Protein AF-A0A0R1U302-F1 (afdb_monomer)

Mean predicted aligned error: 8.0 Å

InterPro domains:
  IPR001647 DNA-binding HTH domain, TetR-type [PF00440] (2-23)
  IPR001647 DNA-binding HTH domain, TetR-type [PS50977] (1-31)
  IPR009057 Homedomain-like superfamily [SSF46689] (2-38)

Nearest PDB structures (foldseek):
  3mvp-assembly1_B  TM=6.502E-01  e=1.099E-02  Streptococcus mutans UA159
  3mvp-assembly1_A  TM=6.261E-01  e=8.582E-03  Streptococcus mutans UA159
  5d3f-assembly1_A  TM=3.120E-01  e=2.766E+00  Homo sapiens
  6qzr-assembly4_G-5  TM=3.296E-01  e=3.369E+00  Homo sapiens
  5okf-assembly1_A  TM=3.258E-01  e=8.608E+00  Homo sapiens

pLDDT: mean 80.42, std 14.06, range [39.81, 96.19]

Radius of gyration: 18.11 Å; Cα contacts (8 Å, |Δi|>4): 100; chains: 1; bounding box: 50×37×45 Å

Sequence (160 aa):
MAGVSAGVFYNYFSSKEDIFKELIKTFFNYSLKQMEVLRKEVTGKNIRSEIKIKEFLIKGIDNTWENHFLNSDILILSRKDEDFQKLMVNFNQKMVSIVAEILTVINPELEENPPLLEAKMIMNLIQNSYPIFSKFDSEDEKESYMEKIVNIIFNIGFNG

Solvent-accessible surface area (backbone atoms only — not comparable to full-atom values): 9066 Å² total; per-residue (Å²): 130,82,96,65,57,73,73,65,50,53,74,78,33,92,45,76,63,52,51,50,52,52,52,49,52,51,48,51,53,50,52,51,51,54,51,55,48,49,46,71,67,44,84,28,78,45,73,69,27,53,51,53,51,52,53,47,50,52,53,48,52,56,58,49,66,77,46,61,76,55,66,67,54,50,58,59,47,38,75,76,33,69,68,58,30,51,51,52,52,51,52,52,52,52,55,33,49,50,44,13,53,43,38,36,50,42,41,65,84,59,76,80,61,69,50,52,68,56,19,47,51,42,51,49,49,65,69,60,54,51,87,56,58,87,71,54,93,46,69,67,58,47,51,55,49,49,54,51,51,54,50,51,46,47,41,58,61,73,73,101

Organism: NCBI:txid1423724

Foldseek 3Di:
DPPDDPVVVCVVDVDPVRVLLVVVVVVLVVVLVLLVVLLVQQQEQDPRNLVSLLVSLLVLLVVLQVVVVSLPVLVVVLVVDVVSVVVVVVSLVSQLVSLLSSLCSHCVVPVDDRVSVLSNVLSCLSSPLPVCLVVDPDPVVNVVSSVVSSVVNCCSRHVD

Secondary structure (DSSP, 8-state):
-----HHHHTTT-SSHHHHHHHHHHHHHHHHHHHHHHHHHH--SSSHHHHHHHHHHHHHHHHHHHHTHHHHHHHHHHHTT-HHHHHHHHHHHHHHHHHHHHHHHHH-TT--SS--HHHHHHHHHHHHHHHHHHTT-SSHHHHHHHHHHHHHHHHHHHH--

Structure (mmCIF, N/CA/C/O backbone):
data_AF-A0A0R1U302-F1
#
_entry.id   AF-A0A0R1U302-F1
#
loop_
_atom_site.group_PDB
_atom_site.id
_atom_site.type_symbol
_atom_site.label_atom_id
_atom_site.label_alt_id
_atom_site.label_comp_id
_atom_site.label_asym_id
_atom_site.label_entity_id
_atom_site.label_seq_id
_atom_site.pdbx_PDB_ins_code
_atom_site.Cartn_x
_atom_site.Cartn_y
_atom_site.Cartn_z
_atom_site.occupancy
_atom_site.B_iso_or_equiv
_atom_site.auth_seq_id
_atom_site.auth_comp_id
_atom_site.auth_asym_id
_atom_site.auth_atom_id
_atom_site.pdbx_PDB_model_num
ATOM 1 N N . MET A 1 1 ? 27.813 -9.279 -11.599 1.00 39.81 1 MET A N 1
ATOM 2 C CA . MET A 1 1 ? 27.437 -9.861 -12.906 1.00 39.81 1 MET A CA 1
ATOM 3 C C . MET A 1 1 ? 26.996 -11.293 -12.655 1.00 39.81 1 MET A C 1
ATOM 5 O O . MET A 1 1 ? 27.796 -12.059 -12.135 1.00 39.81 1 MET A O 1
ATOM 9 N N . ALA A 1 2 ? 25.730 -11.633 -12.911 1.00 51.09 2 ALA A N 1
ATOM 10 C CA . ALA A 1 2 ? 25.260 -13.013 -12.792 1.00 51.09 2 ALA A CA 1
ATOM 11 C C . ALA A 1 2 ? 25.967 -13.855 -13.869 1.00 51.09 2 ALA A C 1
ATOM 13 O O . ALA A 1 2 ? 25.833 -13.559 -15.053 1.00 51.09 2 ALA A O 1
ATOM 14 N N . GLY A 1 3 ? 26.790 -14.822 -13.457 1.00 44.69 3 GLY A N 1
ATOM 15 C CA . GLY A 1 3 ? 27.696 -15.602 -14.312 1.00 44.69 3 GLY A CA 1
ATOM 16 C C . GLY A 1 3 ? 26.997 -16.618 -15.220 1.00 44.69 3 GLY A C 1
ATOM 17 O O . GLY A 1 3 ? 27.290 -17.805 -15.147 1.00 44.69 3 GLY A O 1
ATOM 18 N N . VAL A 1 4 ? 26.074 -16.163 -16.066 1.00 49.25 4 VAL A N 1
ATOM 19 C CA . VAL A 1 4 ? 25.349 -16.984 -17.047 1.00 49.25 4 VAL A CA 1
ATOM 20 C C . VAL A 1 4 ? 25.715 -16.520 -18.456 1.00 49.25 4 VAL A C 1
ATOM 22 O O . VAL A 1 4 ? 25.821 -15.319 -18.708 1.00 49.25 4 VAL A O 1
ATOM 25 N N . SER A 1 5 ? 25.943 -17.457 -19.381 1.00 50.09 5 SER A N 1
ATOM 26 C CA . SER A 1 5 ? 26.298 -17.112 -20.762 1.00 50.09 5 SER A CA 1
ATOM 27 C C . SER A 1 5 ? 25.146 -16.372 -21.451 1.00 50.09 5 SER A C 1
ATOM 29 O O . SER A 1 5 ? 23.972 -16.672 -21.225 1.00 50.09 5 SER A O 1
ATOM 31 N N . ALA A 1 6 ? 25.478 -15.426 -22.336 1.00 52.59 6 ALA A N 1
ATOM 32 C CA . ALA A 1 6 ? 24.485 -14.653 -23.085 1.00 52.59 6 ALA A CA 1
ATOM 33 C C . ALA A 1 6 ? 23.487 -15.550 -23.851 1.00 52.59 6 ALA A C 1
ATOM 35 O O . ALA A 1 6 ? 22.317 -15.204 -23.960 1.00 52.59 6 ALA A O 1
ATOM 36 N N . GLY A 1 7 ? 23.917 -16.731 -24.315 1.00 51.94 7 GLY A N 1
ATOM 37 C CA . GLY A 1 7 ? 23.055 -17.698 -25.007 1.00 51.94 7 GLY A CA 1
ATOM 38 C C . GLY A 1 7 ? 22.005 -18.367 -24.112 1.00 51.94 7 GLY A C 1
ATOM 39 O O . GLY A 1 7 ? 20.894 -18.606 -24.563 1.00 51.94 7 GLY A O 1
ATOM 40 N N . VAL A 1 8 ? 22.308 -18.619 -22.833 1.00 55.53 8 VAL A N 1
ATOM 41 C CA . VAL A 1 8 ? 21.317 -19.143 -21.872 1.00 55.53 8 VAL A CA 1
ATOM 42 C C . VAL A 1 8 ? 20.335 -18.046 -21.459 1.00 55.53 8 VAL A C 1
ATOM 44 O O . VAL A 1 8 ? 19.165 -18.323 -21.236 1.00 55.53 8 VAL A O 1
ATOM 47 N N . PHE A 1 9 ? 20.784 -16.793 -21.412 1.00 51.31 9 PHE A N 1
ATOM 48 C CA . PHE A 1 9 ? 19.961 -15.636 -21.059 1.00 51.31 9 PHE A CA 1
ATOM 49 C C . PHE A 1 9 ? 18.836 -15.364 -22.077 1.00 51.31 9 PHE A C 1
ATOM 51 O O . PHE A 1 9 ? 17.687 -15.169 -21.681 1.00 51.31 9 PHE A O 1
ATOM 58 N N . TYR A 1 10 ? 19.133 -15.449 -23.380 1.00 52.28 10 TYR A N 1
ATOM 59 C CA . TYR A 1 10 ? 18.132 -15.294 -24.448 1.00 52.28 10 TYR A CA 1
ATOM 60 C C . TYR A 1 10 ? 17.174 -16.487 -24.598 1.00 52.28 10 TYR A C 1
ATOM 62 O O . TYR A 1 10 ? 16.145 -16.356 -25.256 1.00 52.28 10 TYR A O 1
ATOM 70 N N . ASN A 1 11 ? 17.459 -17.629 -23.960 1.00 58.12 11 ASN A N 1
ATOM 71 C CA . ASN A 1 11 ? 16.509 -18.747 -23.911 1.00 58.12 11 ASN A CA 1
ATOM 72 C C . ASN A 1 11 ? 15.314 -18.464 -22.985 1.00 58.12 11 ASN A C 1
ATOM 74 O O . ASN A 1 11 ? 14.272 -19.092 -23.147 1.00 58.12 11 ASN A O 1
ATOM 78 N N . TYR A 1 12 ? 15.461 -17.547 -22.020 1.00 55.19 12 TYR A N 1
ATOM 79 C CA . TYR A 1 12 ? 14.411 -17.200 -21.052 1.00 55.19 12 TYR A CA 1
ATOM 80 C C . TYR A 1 12 ? 13.774 -15.833 -21.311 1.00 55.19 12 TYR A C 1
ATOM 82 O O . TYR A 1 12 ? 12.625 -15.625 -20.934 1.00 55.19 12 TYR A O 1
ATOM 90 N N . PHE A 1 13 ? 14.492 -14.911 -21.959 1.00 60.25 13 PHE A N 1
ATOM 91 C CA . PHE A 1 13 ? 14.010 -13.557 -22.217 1.00 60.25 13 PHE A CA 1
ATOM 92 C C . PHE A 1 13 ? 14.349 -13.107 -23.633 1.00 60.25 13 PHE A C 1
ATOM 94 O O . PHE A 1 13 ? 15.517 -13.070 -24.020 1.00 60.25 13 PHE A O 1
ATOM 101 N N . SER A 1 14 ? 13.328 -12.722 -24.398 1.00 64.62 14 SER A N 1
ATOM 102 C CA . SER A 1 14 ? 13.489 -12.281 -25.785 1.00 64.62 14 SER A CA 1
ATOM 103 C C . SER A 1 14 ? 14.072 -10.864 -25.888 1.00 64.62 14 SER A C 1
ATOM 105 O O . SER A 1 14 ? 14.687 -10.525 -26.899 1.00 64.62 14 SER A O 1
ATOM 107 N N . SER A 1 15 ? 13.939 -10.044 -24.839 1.00 74.50 15 SER A N 1
ATOM 108 C CA . SER A 1 15 ? 14.455 -8.675 -24.783 1.00 74.50 15 SER A CA 1
ATOM 109 C C . SER A 1 15 ? 14.775 -8.198 -23.353 1.00 74.50 15 SER A C 1
ATOM 111 O O . SER A 1 15 ? 14.329 -8.770 -22.358 1.00 74.50 15 SER A O 1
ATOM 113 N N . LYS A 1 16 ? 15.523 -7.085 -23.239 1.00 73.56 16 LYS A N 1
ATOM 114 C CA . LYS A 1 16 ? 15.735 -6.370 -21.959 1.00 73.56 16 LYS A CA 1
ATOM 115 C C . LYS A 1 16 ? 14.425 -5.870 -21.341 1.00 73.56 16 LYS A C 1
ATOM 117 O O . LYS A 1 16 ? 14.336 -5.748 -20.124 1.00 73.56 16 LYS A O 1
ATOM 122 N N . GLU A 1 17 ? 13.429 -5.594 -22.177 1.00 78.88 17 GLU A N 1
ATOM 123 C CA . GLU A 1 17 ? 12.103 -5.168 -21.743 1.00 78.88 17 GLU A CA 1
ATOM 124 C C . GLU A 1 17 ? 11.351 -6.309 -21.046 1.00 78.88 17 GLU A C 1
ATOM 126 O O . GLU A 1 17 ? 10.723 -6.080 -20.016 1.00 78.88 17 GLU A O 1
ATOM 131 N N . ASP A 1 18 ? 11.489 -7.549 -21.525 1.00 81.00 18 ASP A N 1
ATOM 132 C CA . ASP A 1 18 ? 10.857 -8.720 -20.898 1.00 81.00 18 ASP A CA 1
ATOM 133 C C . ASP A 1 18 ? 11.418 -8.987 -19.499 1.00 81.00 18 ASP A C 1
ATOM 135 O O . ASP A 1 18 ? 10.674 -9.277 -18.564 1.00 81.00 18 ASP A O 1
ATOM 139 N N . ILE A 1 19 ? 12.729 -8.806 -19.325 1.00 81.56 19 ILE A N 1
ATOM 140 C CA . ILE A 1 19 ? 13.382 -8.905 -18.010 1.00 81.56 19 ILE A CA 1
ATOM 141 C C . ILE A 1 19 ? 12.842 -7.830 -17.076 1.00 81.56 19 ILE A C 1
ATOM 143 O O . ILE A 1 19 ? 12.518 -8.108 -15.924 1.00 81.56 19 ILE A O 1
ATOM 147 N N . PHE A 1 20 ? 12.723 -6.601 -17.575 1.00 81.50 20 PHE A N 1
ATOM 148 C CA . PHE A 1 20 ? 12.191 -5.495 -16.795 1.00 81.50 20 PHE A CA 1
ATOM 149 C C . PHE A 1 20 ? 10.731 -5.745 -16.382 1.00 81.50 20 PHE A C 1
ATOM 151 O O . PHE A 1 20 ? 10.392 -5.576 -15.211 1.00 81.50 20 PHE A O 1
ATOM 158 N N . LYS A 1 21 ? 9.890 -6.257 -17.292 1.00 85.00 21 LYS A N 1
ATOM 159 C CA . LYS A 1 21 ? 8.509 -6.673 -16.994 1.00 85.00 21 LYS A CA 1
ATOM 160 C C . LYS A 1 21 ? 8.455 -7.734 -15.896 1.00 85.00 21 LYS A C 1
ATOM 162 O O . LYS A 1 21 ? 7.658 -7.590 -14.972 1.00 85.00 21 LYS A O 1
ATOM 167 N N . GLU A 1 22 ? 9.292 -8.770 -15.952 1.00 86.50 22 GLU A N 1
ATOM 168 C CA . GLU A 1 22 ? 9.316 -9.811 -14.912 1.00 86.50 22 GLU A CA 1
ATOM 169 C C . GLU A 1 22 ? 9.819 -9.300 -13.555 1.00 86.50 22 GLU A C 1
ATOM 171 O O . GLU A 1 22 ? 9.280 -9.680 -12.510 1.00 86.50 22 GLU A O 1
ATOM 176 N N . LEU A 1 23 ? 10.790 -8.383 -13.541 1.00 84.12 23 LEU A N 1
ATOM 177 C CA . LEU A 1 23 ? 11.215 -7.714 -12.308 1.00 84.12 23 LEU A CA 1
ATOM 178 C C . LEU A 1 23 ? 10.062 -6.921 -11.682 1.00 84.12 23 LEU A C 1
ATOM 180 O O . LEU A 1 23 ? 9.814 -7.039 -10.482 1.00 84.12 23 LEU A O 1
ATOM 184 N N . ILE A 1 24 ? 9.301 -6.181 -12.491 1.00 84.44 24 ILE A N 1
ATOM 185 C CA . ILE A 1 24 ? 8.151 -5.411 -12.003 1.00 84.44 24 ILE A CA 1
ATOM 186 C C . ILE A 1 24 ? 7.032 -6.329 -11.508 1.00 84.44 24 ILE A C 1
ATOM 188 O O . ILE A 1 24 ? 6.457 -6.078 -10.453 1.00 84.44 24 ILE A O 1
ATOM 192 N N . LYS A 1 25 ? 6.743 -7.429 -12.211 1.00 88.31 25 LYS A N 1
ATOM 193 C CA . LYS A 1 25 ? 5.783 -8.439 -11.736 1.00 88.31 25 LYS A CA 1
ATOM 194 C C . LYS A 1 25 ? 6.199 -9.015 -10.387 1.00 88.31 25 LYS A C 1
ATOM 196 O O . LYS A 1 25 ? 5.365 -9.166 -9.496 1.00 88.31 25 LYS A O 1
ATOM 201 N N . THR A 1 26 ? 7.487 -9.305 -10.221 1.00 86.44 26 THR A N 1
ATOM 202 C CA . THR A 1 26 ? 8.046 -9.790 -8.954 1.00 86.44 26 THR A CA 1
ATOM 203 C C . THR A 1 26 ? 7.859 -8.756 -7.846 1.00 86.44 26 THR A C 1
ATOM 205 O O . THR A 1 26 ? 7.392 -9.105 -6.762 1.00 86.44 26 THR A O 1
ATOM 208 N N . PHE A 1 27 ? 8.133 -7.482 -8.137 1.00 83.94 27 PHE A N 1
ATOM 209 C CA . PHE A 1 27 ? 7.896 -6.374 -7.216 1.00 83.94 27 PHE A CA 1
ATOM 210 C C . PHE A 1 27 ? 6.412 -6.250 -6.834 1.00 83.94 27 PHE A C 1
ATOM 212 O O . PHE A 1 27 ? 6.090 -6.258 -5.651 1.00 83.94 27 PHE A O 1
ATOM 219 N N . PHE A 1 28 ? 5.490 -6.244 -7.801 1.00 87.38 28 PHE A N 1
ATOM 220 C CA . PHE A 1 28 ? 4.048 -6.176 -7.533 1.00 87.38 28 PHE A CA 1
ATOM 221 C C . PHE A 1 28 ? 3.549 -7.347 -6.685 1.00 87.38 28 PHE A C 1
ATOM 223 O O . PHE A 1 28 ? 2.783 -7.147 -5.742 1.00 87.38 28 PHE A O 1
ATOM 230 N N . ASN A 1 29 ? 4.009 -8.566 -6.971 1.00 89.81 29 ASN A N 1
ATOM 231 C CA . ASN A 1 29 ? 3.663 -9.740 -6.173 1.00 89.81 29 ASN A CA 1
ATOM 232 C C . ASN A 1 29 ? 4.200 -9.631 -4.741 1.00 89.81 29 ASN A C 1
ATOM 234 O O . ASN A 1 29 ? 3.501 -9.990 -3.792 1.00 89.81 29 ASN A O 1
ATOM 238 N N . TYR A 1 30 ? 5.420 -9.117 -4.574 1.00 88.00 30 TYR A N 1
ATOM 239 C CA . TYR A 1 30 ? 5.984 -8.848 -3.258 1.00 88.00 30 TYR A CA 1
ATOM 240 C C . TYR A 1 30 ? 5.155 -7.805 -2.499 1.00 88.00 30 TYR A C 1
ATOM 242 O O . TYR A 1 30 ? 4.741 -8.074 -1.372 1.00 88.00 30 TYR A O 1
ATOM 250 N N . SER A 1 31 ? 4.835 -6.666 -3.118 1.00 86.75 31 SER A N 1
ATOM 251 C CA . SER A 1 31 ? 4.020 -5.610 -2.505 1.00 86.75 31 SER A CA 1
ATOM 252 C C . SER A 1 31 ? 2.634 -6.112 -2.094 1.00 86.75 31 SER A C 1
ATOM 254 O O . SER A 1 31 ? 2.215 -5.875 -0.962 1.00 86.75 31 SER A O 1
ATOM 256 N N . LEU A 1 32 ? 1.950 -6.875 -2.958 1.00 90.69 32 LEU A N 1
ATOM 257 C CA . LEU A 1 32 ? 0.662 -7.494 -2.621 1.00 90.69 32 LEU A CA 1
ATOM 258 C C . LEU A 1 32 ? 0.785 -8.448 -1.432 1.00 90.69 32 LEU A C 1
ATOM 260 O O . LEU A 1 32 ? -0.055 -8.431 -0.538 1.00 90.69 32 LEU A O 1
ATOM 264 N N . LYS A 1 33 ? 1.849 -9.256 -1.384 1.00 93.06 33 LYS A N 1
ATOM 265 C CA . LYS A 1 33 ? 2.088 -10.166 -0.261 1.00 93.06 33 LYS A CA 1
ATOM 266 C C . LYS A 1 33 ? 2.269 -9.407 1.054 1.00 93.06 33 LYS A C 1
ATOM 268 O O . LYS A 1 33 ? 1.724 -9.841 2.063 1.00 93.06 33 LYS A O 1
ATOM 273 N N . GLN A 1 34 ? 3.006 -8.296 1.052 1.00 90.94 34 GLN A N 1
ATOM 274 C CA . GLN A 1 34 ? 3.192 -7.472 2.252 1.00 90.94 34 GLN A CA 1
ATOM 275 C C . GLN A 1 34 ? 1.874 -6.829 2.709 1.00 90.94 34 GLN A C 1
ATOM 277 O O . GLN A 1 34 ? 1.568 -6.843 3.899 1.00 90.94 34 GLN A O 1
ATOM 282 N N . MET A 1 35 ? 1.055 -6.348 1.770 1.00 91.81 35 MET A N 1
ATOM 283 C CA . MET A 1 35 ? -0.284 -5.829 2.075 1.00 91.81 35 MET A CA 1
ATOM 284 C C . MET A 1 35 ? -1.204 -6.897 2.672 1.00 91.81 35 MET A C 1
ATOM 286 O O . MET A 1 35 ? -1.893 -6.635 3.651 1.00 91.81 35 MET A O 1
ATOM 290 N N . GLU A 1 36 ? -1.197 -8.118 2.132 1.00 95.62 36 GLU A N 1
ATOM 291 C CA . GLU A 1 36 ? -1.979 -9.235 2.680 1.00 95.62 36 GLU A CA 1
ATOM 292 C C . GLU A 1 36 ? -1.505 -9.668 4.072 1.00 95.62 36 GLU A C 1
ATOM 294 O O . GLU A 1 36 ? -2.308 -10.114 4.892 1.00 95.62 36 GLU A O 1
ATOM 299 N N . VAL A 1 37 ? -0.205 -9.552 4.364 1.00 95.44 37 VAL A N 1
ATOM 300 C CA . VAL A 1 37 ? 0.310 -9.763 5.724 1.00 95.44 37 VAL A CA 1
ATOM 301 C C . VAL A 1 37 ? -0.265 -8.704 6.659 1.00 95.44 37 VAL A C 1
ATOM 303 O O . VAL A 1 37 ? -0.875 -9.071 7.661 1.00 95.44 37 VAL A O 1
ATOM 306 N N . LEU A 1 38 ? -0.163 -7.419 6.300 1.00 94.81 38 LEU A N 1
ATOM 307 C CA . LEU A 1 38 ? -0.739 -6.331 7.093 1.00 94.81 38 LEU A CA 1
ATOM 308 C C . LEU A 1 38 ? -2.237 -6.546 7.339 1.00 94.81 38 LEU A C 1
ATOM 310 O O . LEU A 1 38 ? -2.695 -6.451 8.474 1.00 94.81 38 LEU A O 1
ATOM 314 N N . ARG A 1 39 ? -2.989 -6.900 6.293 1.00 95.44 39 ARG A N 1
ATOM 315 C CA . ARG A 1 39 ? -4.429 -7.170 6.368 1.00 95.44 39 ARG A CA 1
ATOM 316 C C . ARG A 1 39 ? -4.789 -8.212 7.425 1.00 95.44 39 ARG A C 1
ATOM 318 O O . ARG A 1 39 ? -5.811 -8.082 8.085 1.00 95.44 39 ARG A O 1
ATOM 325 N N . LYS A 1 40 ? -3.966 -9.251 7.581 1.00 96.19 40 LYS A N 1
ATOM 326 C CA . LYS A 1 40 ? -4.172 -10.312 8.579 1.00 96.19 40 LYS A CA 1
ATOM 327 C C . LYS A 1 40 ? -3.753 -9.894 9.986 1.00 96.19 40 LYS 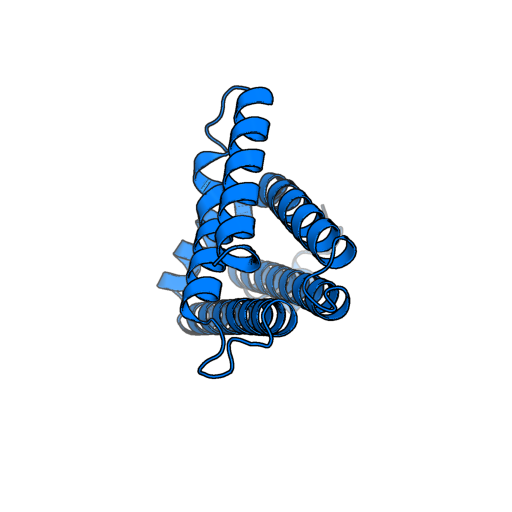A C 1
ATOM 329 O O . LYS A 1 40 ? -4.269 -10.444 10.953 1.00 96.19 40 LYS A O 1
ATOM 334 N N . GLU A 1 41 ? -2.800 -8.972 10.102 1.00 95.75 41 GLU A N 1
ATOM 335 C CA . GLU A 1 41 ? -2.320 -8.455 11.388 1.00 95.75 41 GLU A CA 1
ATOM 336 C C . GLU A 1 41 ? -3.228 -7.364 11.972 1.00 95.75 41 GLU A C 1
ATOM 338 O O . GLU A 1 41 ? -3.230 -7.159 13.187 1.00 95.75 41 GLU A O 1
ATOM 343 N N . VAL A 1 42 ? -4.011 -6.681 11.134 1.00 95.06 42 VAL A N 1
ATOM 344 C CA . VAL A 1 42 ? -5.013 -5.700 11.561 1.00 95.06 42 VAL A CA 1
ATOM 345 C C . VAL A 1 42 ? -6.289 -6.420 11.987 1.00 95.06 42 VAL A C 1
ATOM 347 O O . VAL A 1 42 ? -6.915 -7.121 11.199 1.00 95.06 42 VAL A O 1
ATOM 350 N N . THR A 1 43 ? -6.693 -6.232 13.244 1.00 94.38 43 THR A N 1
ATOM 351 C CA . THR A 1 43 ? -7.826 -6.966 13.843 1.00 94.38 43 THR A CA 1
ATOM 352 C C . THR A 1 43 ? -8.906 -6.055 14.425 1.00 94.38 43 THR A C 1
ATOM 354 O O . THR A 1 43 ? -9.717 -6.504 15.233 1.00 94.38 43 THR A O 1
ATOM 357 N N . GLY A 1 44 ? -8.877 -4.764 14.097 1.00 92.06 44 GLY A N 1
ATOM 358 C CA . GLY A 1 44 ? -9.867 -3.775 14.522 1.00 92.06 44 GLY A CA 1
ATOM 359 C C . GLY A 1 44 ? -9.244 -2.446 14.936 1.00 92.06 44 GLY A C 1
ATOM 360 O O . GLY A 1 44 ? -8.027 -2.269 14.880 1.00 92.06 44 GLY A O 1
ATOM 361 N N . LYS A 1 45 ? -10.074 -1.513 15.407 1.00 91.25 45 LYS A N 1
ATOM 362 C CA . LYS A 1 45 ? -9.624 -0.223 15.953 1.00 91.25 45 LYS A CA 1
ATOM 363 C C . LYS A 1 45 ? -9.018 -0.394 17.340 1.00 91.25 45 LYS A C 1
ATOM 365 O O . LYS A 1 45 ? -9.692 -0.301 18.362 1.00 91.25 45 LYS A O 1
ATOM 370 N N . ASN A 1 46 ? -7.734 -0.727 17.372 1.00 91.25 46 ASN A N 1
ATOM 371 C CA . ASN A 1 46 ? -6.977 -0.915 18.601 1.00 91.25 46 ASN A CA 1
ATOM 372 C C . ASN A 1 46 ? -5.507 -0.533 18.409 1.00 91.25 46 ASN A C 1
ATOM 374 O O . ASN A 1 46 ? -4.970 -0.621 17.306 1.00 91.25 46 ASN A O 1
ATOM 378 N N . ILE A 1 47 ? -4.838 -0.218 19.521 1.00 92.62 47 ILE A N 1
ATOM 379 C CA . ILE A 1 47 ? -3.439 0.238 19.558 1.00 92.62 47 ILE A CA 1
ATOM 380 C C . ILE A 1 47 ? -2.493 -0.705 18.794 1.00 92.62 47 ILE A C 1
ATOM 382 O O . ILE A 1 47 ? -1.560 -0.247 18.142 1.00 92.62 47 ILE A O 1
ATOM 386 N N . ARG A 1 48 ? -2.723 -2.028 18.832 1.00 94.38 48 ARG A N 1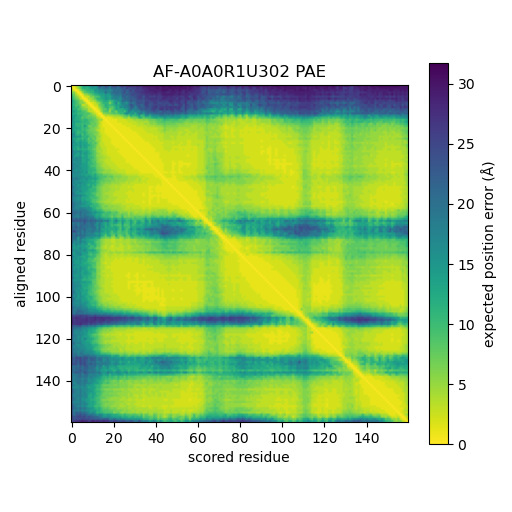
ATOM 387 C CA . ARG A 1 48 ? -1.867 -2.985 18.108 1.00 94.38 48 ARG A CA 1
ATOM 388 C C . ARG A 1 48 ? -1.977 -2.794 16.598 1.00 94.38 48 ARG A C 1
ATOM 390 O O . ARG A 1 48 ? -0.953 -2.717 15.931 1.00 94.38 48 ARG A O 1
ATOM 397 N N . SER A 1 49 ? -3.195 -2.682 16.078 1.00 94.12 49 SER A N 1
ATOM 398 C CA . SER A 1 49 ? -3.434 -2.460 14.648 1.00 94.12 49 SER A CA 1
ATOM 399 C C . SER A 1 49 ? -2.893 -1.104 14.191 1.00 94.12 49 SER A C 1
ATOM 401 O O . SER A 1 49 ? -2.316 -1.007 13.111 1.00 94.12 49 SER A O 1
ATOM 403 N N . GLU A 1 50 ? -3.001 -0.076 15.038 1.00 92.25 50 GLU A N 1
ATOM 404 C CA . GLU A 1 50 ? -2.424 1.242 14.759 1.00 92.25 50 GLU A CA 1
ATOM 405 C C . GLU A 1 50 ? -0.903 1.188 14.595 1.00 92.25 50 GLU A C 1
ATOM 407 O O . GLU A 1 50 ? -0.367 1.704 13.613 1.00 92.25 50 GLU A O 1
ATOM 412 N N . ILE A 1 51 ? -0.207 0.531 15.531 1.00 93.62 51 ILE A N 1
ATOM 413 C CA . ILE A 1 51 ? 1.250 0.353 15.476 1.00 93.62 51 ILE A CA 1
ATOM 414 C C . ILE A 1 51 ? 1.640 -0.386 14.195 1.00 93.62 51 ILE A C 1
ATOM 416 O O . ILE A 1 51 ? 2.523 0.070 13.475 1.00 93.62 51 ILE A O 1
ATOM 420 N N . LYS A 1 52 ? 0.944 -1.481 13.867 1.00 94.56 52 LYS A N 1
ATOM 421 C CA . LYS A 1 52 ? 1.226 -2.282 12.668 1.00 94.56 52 LYS A CA 1
ATOM 422 C C . LYS A 1 52 ? 1.098 -1.490 11.374 1.00 94.56 52 LYS A C 1
ATOM 424 O O . LYS A 1 52 ? 1.951 -1.613 10.498 1.00 94.56 52 LYS A O 1
ATOM 429 N N . ILE A 1 53 ? 0.071 -0.653 11.262 1.00 92.12 53 ILE A N 1
ATOM 430 C CA . ILE A 1 53 ? -0.123 0.192 10.081 1.00 92.12 53 ILE A CA 1
ATOM 431 C C . ILE A 1 53 ? 0.958 1.266 9.995 1.00 92.12 53 ILE A C 1
ATOM 433 O O . ILE A 1 53 ? 1.527 1.455 8.924 1.00 92.12 53 ILE A O 1
ATOM 437 N N . LYS A 1 54 ? 1.299 1.930 11.105 1.00 92.00 54 LYS A N 1
ATOM 438 C CA . LYS A 1 54 ? 2.375 2.933 11.113 1.00 92.00 54 LYS A CA 1
ATOM 439 C C . LYS A 1 54 ? 3.726 2.317 10.748 1.00 92.00 54 LYS A C 1
ATOM 441 O O . LYS A 1 54 ? 4.408 2.844 9.876 1.00 92.00 54 LYS A O 1
ATOM 446 N N . GLU A 1 55 ? 4.077 1.173 11.338 1.00 92.44 55 GLU A N 1
ATOM 447 C CA . GLU A 1 55 ? 5.296 0.428 10.995 1.00 92.44 55 GLU A CA 1
ATOM 448 C C . GLU A 1 55 ? 5.329 0.033 9.517 1.00 92.44 55 GLU A C 1
ATOM 450 O O . GLU A 1 55 ? 6.372 0.137 8.873 1.00 92.44 55 GLU A O 1
ATOM 455 N N . PHE A 1 56 ? 4.198 -0.423 8.973 1.00 90.81 56 PHE A N 1
ATOM 456 C CA . PHE A 1 56 ? 4.091 -0.771 7.562 1.00 90.81 56 PHE A CA 1
ATOM 457 C C . PHE A 1 56 ? 4.310 0.442 6.654 1.00 90.81 56 PHE A C 1
ATOM 459 O O . PHE A 1 56 ? 5.049 0.336 5.678 1.00 90.81 56 PHE A O 1
ATOM 466 N N . LEU A 1 57 ? 3.694 1.586 6.966 1.00 88.69 57 LEU A N 1
ATOM 467 C CA . LEU A 1 57 ? 3.830 2.807 6.171 1.00 88.69 57 LEU A CA 1
ATOM 468 C C . LEU A 1 57 ? 5.268 3.329 6.184 1.00 88.69 57 LEU A C 1
ATOM 470 O O . LEU A 1 57 ? 5.801 3.605 5.115 1.00 88.69 57 LEU A O 1
ATOM 474 N N . ILE A 1 58 ? 5.902 3.391 7.359 1.00 87.12 58 ILE A N 1
ATOM 475 C CA . ILE A 1 58 ? 7.302 3.817 7.512 1.00 87.12 58 ILE A CA 1
ATOM 476 C C . ILE A 1 58 ? 8.219 2.892 6.706 1.00 87.12 58 ILE A C 1
ATOM 478 O O . ILE A 1 58 ? 8.891 3.342 5.785 1.00 87.12 58 ILE A O 1
ATOM 482 N N . LYS A 1 59 ? 8.139 1.571 6.926 1.00 84.69 59 LYS A N 1
ATOM 483 C CA . LYS A 1 59 ? 8.942 0.600 6.161 1.00 84.69 59 LYS A CA 1
ATOM 484 C C . LYS A 1 59 ? 8.660 0.656 4.663 1.00 84.69 59 LYS A C 1
ATOM 486 O O . LYS A 1 59 ? 9.546 0.394 3.855 1.00 84.69 59 LYS A O 1
ATOM 491 N N . GLY A 1 60 ? 7.414 0.897 4.269 1.00 79.00 60 GLY A N 1
ATOM 492 C CA . GLY A 1 60 ? 7.028 1.033 2.870 1.00 79.00 60 GLY A CA 1
ATOM 493 C C . GLY A 1 60 ? 7.698 2.243 2.228 1.00 79.00 60 GLY A C 1
ATOM 494 O O . GLY A 1 60 ? 8.249 2.122 1.135 1.00 79.00 60 GLY A O 1
ATOM 495 N N . ILE A 1 61 ? 7.696 3.376 2.926 1.00 74.81 61 ILE A N 1
ATOM 496 C CA . ILE A 1 61 ? 8.376 4.603 2.520 1.00 74.81 61 ILE A CA 1
ATOM 497 C C . ILE A 1 61 ? 9.893 4.355 2.423 1.00 74.81 61 ILE A C 1
ATOM 499 O O . ILE A 1 61 ? 10.450 4.579 1.347 1.00 74.81 61 ILE A O 1
ATOM 503 N N . ASP A 1 62 ? 10.509 3.750 3.445 1.00 74.00 62 ASP A N 1
ATOM 504 C CA . ASP A 1 62 ? 11.937 3.390 3.467 1.00 74.00 62 ASP A CA 1
ATOM 505 C C . ASP A 1 62 ? 12.338 2.508 2.275 1.00 74.00 62 ASP A C 1
ATOM 507 O O . ASP A 1 62 ? 13.254 2.814 1.515 1.00 74.00 62 ASP A O 1
ATOM 511 N N . ASN A 1 63 ? 11.605 1.417 2.044 1.00 71.31 63 ASN A N 1
ATOM 512 C CA . ASN A 1 63 ? 11.895 0.501 0.939 1.00 71.31 63 ASN A CA 1
ATOM 513 C C . ASN A 1 63 ? 11.649 1.150 -0.430 1.00 71.31 63 ASN A C 1
ATOM 515 O O . ASN A 1 63 ? 12.281 0.783 -1.422 1.00 71.31 63 ASN A O 1
ATOM 519 N N . THR A 1 64 ? 10.711 2.094 -0.521 1.00 64.75 64 THR A N 1
ATOM 520 C CA . THR A 1 64 ? 10.466 2.823 -1.770 1.00 64.75 64 THR A CA 1
ATOM 521 C C . THR A 1 64 ? 11.595 3.825 -2.036 1.00 64.75 64 THR A C 1
ATOM 523 O O . THR A 1 64 ? 11.963 4.002 -3.199 1.00 64.75 64 THR A O 1
ATOM 526 N N . TRP A 1 65 ? 12.215 4.404 -0.994 1.00 55.12 65 TRP A N 1
ATOM 527 C CA . TRP A 1 65 ? 13.430 5.227 -1.107 1.00 55.12 65 TRP A CA 1
ATOM 528 C C . TRP A 1 65 ? 14.567 4.502 -1.825 1.00 55.12 65 TRP A C 1
ATOM 530 O O . TRP A 1 65 ? 15.196 5.083 -2.710 1.00 55.12 65 TRP A O 1
ATOM 540 N N . GLU A 1 66 ? 14.762 3.219 -1.536 1.00 55.34 66 GLU A N 1
ATOM 541 C CA . GLU A 1 66 ? 15.838 2.417 -2.129 1.00 55.34 66 GLU A CA 1
ATOM 542 C C . GLU A 1 66 ? 15.568 2.001 -3.590 1.00 55.34 66 GLU A C 1
ATOM 544 O O . GLU A 1 66 ? 16.499 1.710 -4.341 1.00 55.34 66 GLU A O 1
ATOM 549 N N . ASN A 1 67 ? 14.307 2.019 -4.038 1.00 60.28 67 ASN A N 1
ATOM 550 C CA . ASN A 1 67 ? 13.879 1.444 -5.322 1.00 60.28 67 ASN A CA 1
ATOM 551 C C . ASN A 1 67 ? 13.561 2.485 -6.421 1.00 60.28 67 ASN A C 1
ATOM 553 O O . ASN A 1 67 ? 12.783 2.211 -7.340 1.00 60.28 67 ASN A O 1
ATOM 557 N N . HIS A 1 68 ? 14.206 3.660 -6.371 1.00 56.25 68 HIS A N 1
ATOM 558 C CA . HIS A 1 68 ? 14.012 4.821 -7.267 1.00 56.25 68 HIS A CA 1
ATOM 559 C C . HIS A 1 68 ? 13.868 4.492 -8.755 1.00 56.25 68 HIS A C 1
ATOM 561 O O . HIS A 1 68 ? 13.050 5.079 -9.464 1.00 56.25 68 HIS A O 1
ATOM 567 N N . PHE A 1 69 ? 14.674 3.551 -9.236 1.00 50.41 69 PHE A N 1
ATOM 568 C CA . PHE A 1 69 ? 14.752 3.190 -10.646 1.00 50.41 69 PHE A CA 1
ATOM 569 C C . PHE A 1 69 ? 13.452 2.580 -11.197 1.00 50.41 69 PHE A C 1
ATOM 571 O O . PHE A 1 69 ? 13.151 2.732 -12.377 1.00 50.41 69 PHE A O 1
ATOM 578 N N . LEU A 1 70 ? 12.650 1.917 -10.360 1.00 57.16 70 LEU A N 1
ATOM 579 C CA . LEU A 1 70 ? 11.466 1.208 -10.842 1.00 57.16 70 LEU A CA 1
ATOM 580 C C . LEU A 1 70 ? 10.338 2.176 -11.244 1.00 57.16 70 LEU A C 1
ATOM 582 O O . LEU A 1 70 ? 9.661 1.942 -12.240 1.00 57.16 70 LEU A O 1
ATOM 586 N N . ASN A 1 71 ? 10.150 3.297 -10.544 1.00 61.88 71 ASN A N 1
ATOM 587 C CA . ASN A 1 71 ? 8.936 4.111 -10.698 1.00 61.88 71 ASN A CA 1
ATOM 588 C C . ASN A 1 71 ? 8.877 4.966 -11.983 1.00 61.88 71 ASN A C 1
ATOM 590 O O . ASN A 1 71 ? 7.787 5.155 -12.528 1.00 61.88 71 ASN A O 1
ATOM 594 N N . SER A 1 72 ? 10.004 5.474 -12.499 1.00 61.81 72 SER A N 1
ATOM 595 C CA . SER A 1 72 ? 10.008 6.309 -13.719 1.00 61.81 72 SER A CA 1
ATOM 596 C C . SER A 1 72 ? 9.735 5.498 -14.986 1.00 61.81 72 SER A C 1
ATOM 598 O O . SER A 1 72 ? 8.966 5.919 -15.856 1.00 61.81 72 SER A O 1
ATOM 600 N N . ASP A 1 73 ? 10.331 4.313 -15.071 1.00 69.00 73 ASP A N 1
ATOM 601 C CA . ASP A 1 73 ? 10.351 3.517 -16.297 1.00 69.00 73 ASP A CA 1
ATOM 602 C C . ASP A 1 73 ? 9.094 2.642 -16.424 1.00 69.00 73 ASP A C 1
ATOM 604 O O . ASP A 1 73 ? 8.623 2.392 -17.537 1.00 69.00 73 ASP A O 1
ATOM 608 N N . ILE A 1 74 ? 8.465 2.282 -15.294 1.00 77.69 74 ILE A N 1
ATOM 609 C CA . ILE A 1 74 ? 7.144 1.631 -15.248 1.00 77.69 74 ILE A CA 1
ATOM 610 C C . ILE A 1 74 ? 6.089 2.476 -15.978 1.00 77.69 74 ILE A C 1
ATOM 612 O O . ILE A 1 74 ? 5.327 1.949 -16.793 1.00 77.69 74 ILE A O 1
ATOM 616 N N . LEU A 1 75 ? 6.041 3.792 -15.728 1.00 76.44 75 LEU A N 1
ATOM 617 C CA . LEU A 1 75 ? 5.024 4.659 -16.330 1.00 76.44 75 LEU A CA 1
ATOM 618 C C . LEU A 1 75 ? 5.194 4.750 -17.851 1.00 76.44 75 LEU A C 1
ATOM 620 O O . LEU A 1 75 ? 4.207 4.709 -18.587 1.00 76.44 75 LEU A O 1
ATOM 624 N N . ILE A 1 76 ? 6.436 4.846 -18.328 1.00 80.06 76 ILE A N 1
ATOM 625 C CA . ILE A 1 76 ? 6.739 4.889 -19.763 1.00 80.06 76 ILE A CA 1
ATOM 626 C C . ILE A 1 76 ? 6.332 3.573 -20.430 1.00 80.06 76 ILE A C 1
ATOM 628 O O . ILE A 1 76 ? 5.705 3.604 -21.490 1.00 80.06 76 ILE A O 1
ATOM 632 N N . LEU A 1 77 ? 6.646 2.436 -19.804 1.00 81.81 77 LEU A N 1
ATOM 633 C CA . LEU A 1 77 ? 6.301 1.116 -20.322 1.00 81.81 77 LEU A CA 1
ATOM 634 C C . LEU A 1 77 ? 4.782 0.915 -20.408 1.00 81.81 77 LEU A C 1
ATOM 636 O O . LEU A 1 77 ? 4.276 0.475 -21.436 1.00 81.81 77 LEU A O 1
ATOM 640 N N . SER A 1 78 ? 4.040 1.343 -19.383 1.00 83.88 78 SER A N 1
ATOM 641 C CA . SER A 1 78 ? 2.570 1.255 -19.345 1.00 83.88 78 SER A CA 1
ATOM 642 C C . SER A 1 78 ? 1.856 2.017 -20.457 1.00 83.88 78 SER A C 1
ATOM 644 O O . SER A 1 78 ? 0.729 1.689 -20.800 1.00 83.88 78 SER A O 1
ATOM 646 N N . ARG A 1 79 ? 2.499 3.037 -21.037 1.00 84.88 79 ARG A N 1
ATOM 647 C CA . ARG A 1 79 ? 1.938 3.804 -22.159 1.00 84.88 79 ARG A CA 1
ATOM 648 C C . ARG A 1 79 ? 2.175 3.139 -23.512 1.00 84.88 79 ARG A C 1
ATOM 650 O O . ARG A 1 79 ? 1.555 3.546 -24.488 1.00 84.88 79 ARG A O 1
ATOM 657 N N . LYS A 1 80 ? 3.116 2.195 -23.586 1.00 87.31 80 LYS A N 1
ATOM 658 C CA . LYS A 1 80 ? 3.553 1.547 -24.830 1.00 87.31 80 LYS A CA 1
ATOM 659 C C . LYS A 1 80 ? 3.071 0.103 -24.950 1.00 87.31 80 LYS A C 1
ATOM 661 O O . LYS A 1 80 ? 2.975 -0.392 -26.065 1.00 87.31 80 LYS A O 1
ATOM 666 N N . ASP A 1 81 ? 2.778 -0.547 -23.827 1.00 88.81 81 ASP A N 1
ATOM 667 C CA . ASP A 1 81 ? 2.340 -1.939 -23.755 1.00 88.81 81 ASP A CA 1
ATOM 668 C C . ASP A 1 81 ? 1.008 -2.039 -22.992 1.00 88.81 81 ASP A C 1
ATOM 670 O O . ASP A 1 81 ? 0.948 -1.826 -21.777 1.00 88.81 81 ASP A O 1
ATOM 674 N N . GLU A 1 82 ? -0.063 -2.371 -23.719 1.00 92.00 82 GLU A N 1
ATOM 675 C CA . GLU A 1 82 ? -1.418 -2.500 -23.174 1.00 92.00 82 GLU A CA 1
ATOM 676 C C . GLU A 1 82 ? -1.557 -3.634 -22.152 1.00 92.00 82 GLU A C 1
ATOM 678 O O . GLU A 1 82 ? -2.327 -3.519 -21.196 1.00 92.00 82 GLU A O 1
ATOM 683 N N . ASP A 1 83 ? -0.839 -4.742 -22.322 1.00 91.12 83 ASP A N 1
ATOM 684 C CA . ASP A 1 83 ? -0.932 -5.878 -21.406 1.00 91.12 83 ASP A CA 1
ATOM 685 C C . ASP A 1 83 ? -0.199 -5.574 -20.103 1.00 91.12 83 ASP A C 1
ATOM 687 O O . ASP A 1 83 ? -0.695 -5.877 -19.012 1.00 91.12 83 ASP A O 1
ATOM 691 N N . PHE A 1 84 ? 0.928 -4.872 -20.196 1.00 89.62 84 PHE A N 1
ATOM 692 C CA . PHE A 1 84 ? 1.592 -4.316 -19.028 1.00 89.62 84 PHE A CA 1
ATOM 693 C C . PHE A 1 84 ? 0.726 -3.247 -18.336 1.00 89.62 84 PHE A C 1
ATOM 695 O O . PHE A 1 84 ? 0.626 -3.232 -17.105 1.00 89.62 84 PHE A O 1
ATOM 702 N N . GLN A 1 85 ? 0.018 -2.405 -19.095 1.00 90.31 85 GLN A N 1
ATOM 703 C CA . GLN A 1 85 ? -0.943 -1.448 -18.540 1.00 90.31 85 GLN A CA 1
ATOM 704 C C . GLN A 1 85 ? -2.070 -2.150 -17.766 1.00 90.31 85 GLN A C 1
ATOM 706 O O . GLN A 1 85 ? -2.361 -1.777 -16.627 1.00 90.31 85 GLN A O 1
ATOM 711 N N . LYS A 1 86 ? -2.687 -3.193 -18.340 1.00 92.88 86 LYS A N 1
ATOM 712 C CA . LYS A 1 86 ? -3.720 -4.003 -17.664 1.00 92.88 86 LYS A CA 1
ATOM 713 C C . LYS A 1 86 ? -3.181 -4.639 -16.386 1.00 92.88 86 LYS A C 1
ATOM 715 O O . LYS A 1 86 ? -3.880 -4.667 -15.372 1.00 92.88 86 LYS A O 1
ATOM 720 N N . LEU A 1 87 ? -1.938 -5.118 -16.414 1.00 91.44 87 LEU A N 1
ATOM 721 C CA . LEU A 1 87 ? -1.269 -5.693 -15.252 1.00 91.44 87 LEU A CA 1
ATOM 722 C C . LEU A 1 87 ? -1.109 -4.667 -14.122 1.00 91.44 87 LEU A C 1
ATOM 724 O O . LEU A 1 87 ? -1.438 -4.974 -12.975 1.00 91.44 87 LEU A O 1
ATOM 728 N N . MET A 1 88 ? -0.690 -3.440 -14.440 1.00 88.12 88 MET A N 1
ATOM 729 C CA . MET A 1 88 ? -0.627 -2.342 -13.469 1.00 88.12 88 MET A CA 1
ATOM 730 C C . MET A 1 88 ? -2.000 -1.966 -12.909 1.00 88.12 88 MET A C 1
ATOM 732 O O . MET A 1 88 ? -2.142 -1.766 -11.703 1.00 88.12 88 MET A O 1
ATOM 736 N N . VAL A 1 89 ? -3.020 -1.869 -13.767 1.00 90.69 89 VAL A N 1
ATOM 737 C CA . VAL A 1 89 ? -4.392 -1.555 -13.339 1.00 90.69 89 VAL A CA 1
ATOM 738 C C . VAL A 1 89 ? -4.908 -2.623 -12.374 1.00 90.69 89 VAL A C 1
ATOM 740 O O . VAL A 1 89 ? -5.432 -2.279 -11.317 1.00 90.69 89 VAL A O 1
ATOM 743 N N . ASN A 1 90 ? -4.702 -3.903 -12.687 1.00 93.38 90 ASN A N 1
ATOM 744 C CA . ASN A 1 90 ? -5.093 -5.022 -11.828 1.00 93.38 90 ASN A CA 1
ATOM 745 C C . ASN A 1 90 ? -4.357 -4.985 -10.478 1.00 93.38 90 ASN A C 1
ATOM 747 O O . ASN A 1 90 ? -4.986 -5.095 -9.426 1.00 93.38 90 ASN A O 1
ATOM 751 N N . PHE A 1 91 ? -3.039 -4.761 -10.493 1.00 91.00 91 PHE A N 1
ATOM 752 C CA . PHE A 1 91 ? -2.257 -4.575 -9.270 1.00 91.00 91 PHE A CA 1
ATOM 753 C C . PHE A 1 91 ? -2.831 -3.446 -8.399 1.00 91.00 91 PHE A C 1
ATOM 755 O O . PHE A 1 91 ? -3.123 -3.670 -7.225 1.00 91.00 91 PHE A O 1
ATOM 762 N N . ASN A 1 92 ? -3.084 -2.269 -8.979 1.00 90.12 92 ASN A N 1
ATOM 763 C CA . ASN A 1 92 ? -3.650 -1.129 -8.257 1.00 90.12 92 ASN A CA 1
ATOM 764 C C . ASN A 1 92 ? -5.039 -1.429 -7.678 1.00 90.12 92 ASN A C 1
ATOM 766 O O . ASN A 1 92 ? -5.315 -1.075 -6.535 1.00 90.12 92 ASN A O 1
ATOM 770 N N . GLN A 1 93 ? -5.904 -2.108 -8.435 1.00 93.94 93 GLN A N 1
ATOM 771 C CA . GLN A 1 93 ? -7.229 -2.510 -7.959 1.00 93.94 93 GLN A CA 1
ATOM 772 C C . GLN A 1 93 ? -7.140 -3.448 -6.751 1.00 93.94 93 GLN A C 1
ATOM 774 O O . GLN A 1 93 ? -7.857 -3.247 -5.773 1.00 93.94 93 GLN A O 1
ATOM 779 N N . LYS A 1 94 ? -6.230 -4.428 -6.781 1.00 95.25 94 LYS A N 1
ATOM 780 C CA . LYS A 1 94 ? -6.003 -5.338 -5.650 1.00 95.25 94 LYS A CA 1
ATOM 781 C C . LYS A 1 94 ? -5.471 -4.610 -4.419 1.00 95.25 94 LYS A C 1
ATOM 783 O O . LYS A 1 94 ? -5.981 -4.834 -3.328 1.00 95.25 94 LYS A O 1
ATOM 788 N N . MET A 1 95 ? -4.505 -3.706 -4.590 1.00 92.31 95 MET A N 1
ATOM 789 C CA . MET A 1 95 ? -3.980 -2.891 -3.487 1.00 92.31 95 MET A CA 1
ATOM 790 C C . MET A 1 95 ? -5.093 -2.068 -2.824 1.00 92.31 95 MET A C 1
ATOM 792 O O . MET A 1 95 ? -5.238 -2.100 -1.605 1.00 92.31 95 MET A O 1
ATOM 796 N N . VAL A 1 96 ? -5.920 -1.389 -3.627 1.00 93.19 96 VAL A N 1
ATOM 797 C CA . VAL A 1 96 ? -7.074 -0.620 -3.136 1.00 93.19 96 VAL A CA 1
ATOM 798 C C . VAL A 1 96 ? -8.077 -1.520 -2.409 1.00 93.19 96 VAL A C 1
ATOM 800 O O . VAL A 1 96 ? -8.559 -1.135 -1.349 1.00 93.19 96 VAL A O 1
ATOM 803 N N . SER A 1 97 ? -8.367 -2.714 -2.937 1.00 94.94 97 SER A N 1
ATOM 804 C CA . SER A 1 97 ? -9.265 -3.680 -2.284 1.00 94.94 97 SER A CA 1
ATOM 805 C C . SER A 1 97 ? -8.762 -4.0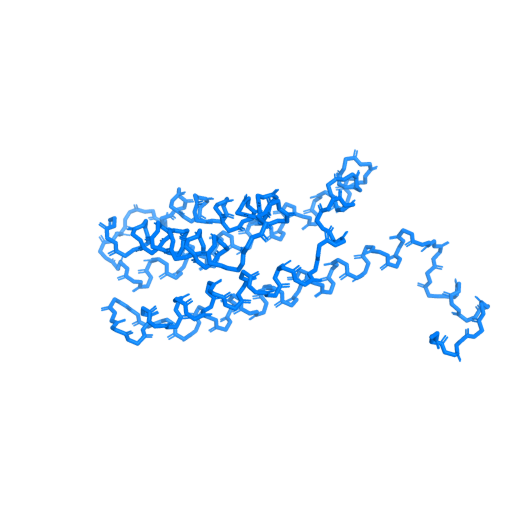67 -0.895 1.00 94.94 97 SER A C 1
ATOM 807 O O . SER A 1 97 ? -9.526 -4.022 0.063 1.00 94.94 97 SER A O 1
ATOM 809 N N . ILE A 1 98 ? -7.467 -4.373 -0.761 1.00 95.06 98 ILE A N 1
ATOM 810 C CA . ILE A 1 98 ? -6.877 -4.751 0.530 1.00 95.06 98 ILE A CA 1
ATOM 811 C C . ILE A 1 98 ? -6.944 -3.587 1.527 1.00 95.06 98 ILE A C 1
ATOM 813 O O . ILE A 1 98 ? -7.268 -3.804 2.693 1.00 95.06 98 ILE A O 1
ATOM 817 N N . VAL A 1 99 ? -6.676 -2.350 1.090 1.00 93.06 99 VAL A N 1
ATOM 818 C CA . VAL A 1 99 ? -6.829 -1.171 1.962 1.00 93.06 99 VAL A CA 1
ATOM 819 C C . VAL A 1 99 ? -8.282 -1.012 2.403 1.00 93.06 99 VAL A C 1
ATOM 821 O O . VAL A 1 99 ? -8.526 -0.800 3.585 1.00 93.06 99 VAL A O 1
ATOM 824 N N . ALA A 1 100 ? -9.247 -1.154 1.492 1.00 92.75 100 ALA A N 1
ATOM 825 C CA . ALA A 1 100 ? -10.662 -1.067 1.843 1.00 92.75 100 ALA A CA 1
ATOM 826 C C . ALA A 1 100 ? -11.057 -2.141 2.872 1.00 92.75 100 ALA A C 1
ATOM 828 O O . ALA A 1 100 ? -11.720 -1.819 3.852 1.00 92.75 100 ALA A O 1
ATOM 829 N N . GLU A 1 101 ? -10.583 -3.383 2.712 1.00 92.88 101 GLU A N 1
ATOM 830 C CA . GLU A 1 101 ? -10.786 -4.461 3.692 1.00 92.88 101 GLU A CA 1
ATOM 831 C C . GLU A 1 101 ? -10.200 -4.107 5.068 1.00 92.88 101 GLU A C 1
ATOM 833 O O . GLU A 1 101 ? -10.868 -4.285 6.086 1.00 92.88 101 GLU A O 1
ATOM 838 N N . ILE A 1 102 ? -8.976 -3.567 5.110 1.00 93.19 102 ILE A N 1
ATOM 839 C CA . ILE A 1 102 ? -8.331 -3.103 6.350 1.00 93.19 102 ILE A CA 1
ATOM 840 C C . ILE A 1 102 ? -9.181 -2.030 7.036 1.00 93.19 102 ILE A C 1
ATOM 842 O O . ILE A 1 102 ? -9.425 -2.105 8.240 1.00 93.19 102 ILE A O 1
ATOM 846 N N . LEU A 1 103 ? -9.649 -1.044 6.275 1.00 91.56 103 LEU A N 1
ATOM 847 C CA . LEU A 1 103 ? -10.453 0.053 6.797 1.00 91.56 103 LEU A CA 1
ATOM 848 C C . LEU A 1 103 ? -11.821 -0.422 7.306 1.00 91.56 103 LEU A C 1
ATOM 850 O O . LEU A 1 103 ? -12.257 0.049 8.351 1.00 91.56 103 LEU A O 1
ATOM 854 N N . THR A 1 104 ? -12.466 -1.382 6.637 1.00 90.69 104 THR A N 1
ATOM 855 C CA . THR A 1 104 ? -13.704 -2.013 7.128 1.00 90.69 104 THR A CA 1
ATOM 856 C C . THR A 1 104 ? -13.473 -2.761 8.439 1.00 90.69 104 THR A C 1
ATOM 858 O O . THR A 1 104 ? -14.298 -2.687 9.342 1.00 90.69 104 THR A O 1
ATOM 861 N N . VAL A 1 105 ? -12.339 -3.457 8.585 1.00 91.50 105 VAL A N 1
ATOM 862 C CA . VAL A 1 105 ? -11.992 -4.126 9.850 1.00 91.50 105 VAL A CA 1
ATOM 863 C C . VAL A 1 105 ? -11.809 -3.110 10.980 1.00 91.50 105 VAL A C 1
ATOM 865 O O . VAL A 1 105 ? -12.224 -3.367 12.108 1.00 91.50 105 VAL A O 1
ATOM 868 N N . ILE A 1 106 ? -11.194 -1.960 10.698 1.00 90.50 106 ILE A N 1
ATOM 869 C CA . ILE A 1 106 ? -10.976 -0.897 11.688 1.00 90.50 106 ILE A CA 1
ATOM 870 C C . ILE A 1 106 ? -12.287 -0.181 12.024 1.00 90.50 106 ILE A C 1
ATOM 872 O O . ILE A 1 106 ? -12.549 0.079 13.192 1.00 90.50 106 ILE A O 1
ATOM 876 N N . ASN A 1 107 ? -13.128 0.100 11.035 1.00 86.44 107 ASN A N 1
ATOM 877 C CA . ASN A 1 107 ? -14.368 0.848 11.206 1.00 86.44 107 ASN A CA 1
ATOM 878 C C . 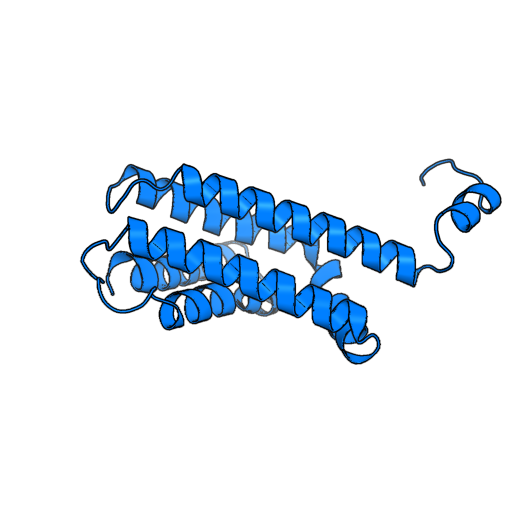ASN A 1 107 ? -15.565 -0.026 10.790 1.00 86.44 107 ASN A C 1
ATOM 880 O O . ASN A 1 107 ? -16.159 0.212 9.737 1.00 86.44 107 ASN A O 1
ATOM 884 N N . PRO A 1 108 ? -15.935 -1.040 11.598 1.00 80.75 108 PRO A N 1
ATOM 885 C CA . PRO A 1 108 ? -16.998 -1.987 11.250 1.00 80.75 108 PRO A CA 1
ATOM 886 C C . PRO A 1 108 ? -18.381 -1.330 11.151 1.00 80.75 108 PRO A C 1
ATOM 888 O O . PRO A 1 108 ? -19.282 -1.898 10.551 1.00 80.75 108 PRO A O 1
ATOM 891 N N . GLU A 1 109 ? -18.538 -0.135 11.723 1.00 77.69 109 GLU A N 1
ATOM 892 C CA . GLU A 1 109 ? -19.789 0.633 11.742 1.00 77.69 109 GLU A CA 1
ATOM 893 C C . GLU A 1 109 ? -20.061 1.364 10.416 1.00 77.69 109 GLU A C 1
ATOM 895 O O . GLU A 1 109 ? -21.159 1.870 10.193 1.00 77.69 109 GLU A O 1
ATOM 900 N N . LEU A 1 110 ? -19.082 1.387 9.501 1.00 68.12 110 LEU A N 1
ATOM 901 C CA . LEU A 1 110 ? -19.261 1.819 8.115 1.00 68.12 110 LEU A CA 1
ATOM 902 C C . LEU A 1 110 ? -19.942 0.684 7.324 1.00 68.12 110 LEU A C 1
ATOM 904 O O . LEU A 1 110 ? -19.330 0.039 6.474 1.00 68.12 110 LEU A O 1
ATOM 908 N N . GLU A 1 111 ? -21.199 0.383 7.660 1.00 57.22 111 GLU A N 1
ATOM 909 C CA . GLU A 1 111 ? -21.955 -0.749 7.096 1.00 57.22 111 GLU A CA 1
ATOM 910 C C . GLU A 1 111 ? -22.383 -0.539 5.628 1.00 57.22 111 GLU A C 1
ATOM 912 O O . GLU A 1 111 ? -22.709 -1.508 4.939 1.00 57.22 111 GLU A O 1
ATOM 917 N N . GLU A 1 112 ? -22.333 0.688 5.095 1.00 52.81 112 GLU A N 1
ATOM 918 C CA . GLU A 1 112 ? -22.754 0.985 3.720 1.00 52.81 112 GLU A CA 1
ATOM 919 C C . GLU A 1 112 ? -21.591 1.490 2.852 1.00 52.81 112 GLU A C 1
ATOM 921 O O . GLU A 1 112 ? -21.211 2.657 2.874 1.00 52.81 112 GLU A O 1
ATOM 926 N N . ASN A 1 113 ? -21.096 0.569 2.019 1.00 59.44 113 ASN A N 1
ATOM 927 C CA . ASN A 1 113 ? -19.925 0.625 1.137 1.00 59.44 113 ASN A CA 1
ATOM 928 C C . ASN A 1 113 ? -18.568 0.432 1.833 1.00 59.44 113 ASN A C 1
ATOM 930 O O . ASN A 1 113 ? -18.234 1.163 2.763 1.00 59.44 113 ASN A O 1
ATOM 934 N N . PRO A 1 114 ? -17.715 -0.482 1.310 1.00 62.88 114 PRO A N 1
ATOM 935 C CA . PRO A 1 114 ? -16.295 -0.462 1.634 1.00 62.88 114 PRO A CA 1
ATOM 936 C C . PRO A 1 114 ? -15.779 0.966 1.428 1.00 62.88 114 PRO A C 1
ATOM 938 O O . PRO A 1 114 ? -16.175 1.577 0.426 1.00 62.88 114 PRO A O 1
ATOM 941 N N . PRO A 1 115 ? -14.911 1.486 2.312 1.00 82.56 115 PRO A N 1
ATOM 942 C CA . PRO A 1 115 ? -14.383 2.853 2.262 1.00 82.56 115 PRO A CA 1
ATOM 943 C C . PRO A 1 115 ? -13.404 2.995 1.087 1.00 82.56 115 PRO A C 1
ATOM 945 O O . PRO A 1 115 ? -12.184 3.089 1.213 1.00 82.56 115 PRO A O 1
ATOM 948 N N . LEU A 1 116 ? -13.961 2.878 -0.116 1.00 88.25 116 LEU A N 1
ATOM 949 C CA . LEU A 1 116 ? -13.264 2.734 -1.380 1.00 88.25 116 LEU A CA 1
ATOM 950 C C . LEU A 1 116 ? -12.679 4.073 -1.809 1.00 88.25 116 LEU A C 1
ATOM 952 O O . LEU A 1 116 ? -11.653 4.106 -2.489 1.00 88.25 116 LEU A O 1
ATOM 956 N N . LEU A 1 117 ? -13.338 5.173 -1.440 1.00 88.31 117 LEU A N 1
ATOM 957 C CA . LEU A 1 117 ? -12.836 6.512 -1.695 1.00 88.31 117 LEU A CA 1
ATOM 958 C C . LEU A 1 117 ? -11.589 6.768 -0.844 1.00 88.31 117 LEU A C 1
ATOM 960 O O . LEU A 1 117 ? -10.549 7.135 -1.386 1.00 88.31 117 LEU A O 1
ATOM 964 N N . GLU A 1 118 ? -11.668 6.471 0.448 1.00 89.94 118 GLU A N 1
ATOM 965 C CA . GLU A 1 118 ? -10.587 6.579 1.424 1.00 89.94 118 GLU A CA 1
ATOM 966 C C . GLU A 1 118 ? -9.433 5.658 1.030 1.00 89.94 118 GLU A C 1
ATOM 968 O O . GLU A 1 118 ? -8.284 6.090 0.966 1.00 89.94 118 GLU A O 1
ATOM 973 N N . ALA A 1 119 ? -9.728 4.412 0.649 1.00 91.69 119 ALA A N 1
ATOM 974 C CA . ALA A 1 119 ? -8.728 3.468 0.168 1.00 91.69 119 ALA A CA 1
ATOM 975 C C . ALA A 1 119 ? -7.996 3.979 -1.083 1.00 91.69 119 ALA A C 1
ATOM 977 O O . ALA A 1 119 ? -6.771 3.875 -1.175 1.00 91.69 119 ALA A O 1
ATOM 978 N N . LYS A 1 120 ? -8.718 4.580 -2.039 1.00 90.75 120 LYS A N 1
ATOM 979 C CA . LYS A 1 120 ? -8.108 5.215 -3.219 1.00 90.75 120 LYS A CA 1
ATOM 980 C C . LYS A 1 120 ? -7.264 6.431 -2.843 1.00 90.75 120 LYS A C 1
ATOM 982 O O . LYS A 1 120 ? -6.188 6.598 -3.414 1.00 90.75 120 LYS A O 1
ATOM 987 N N . MET A 1 12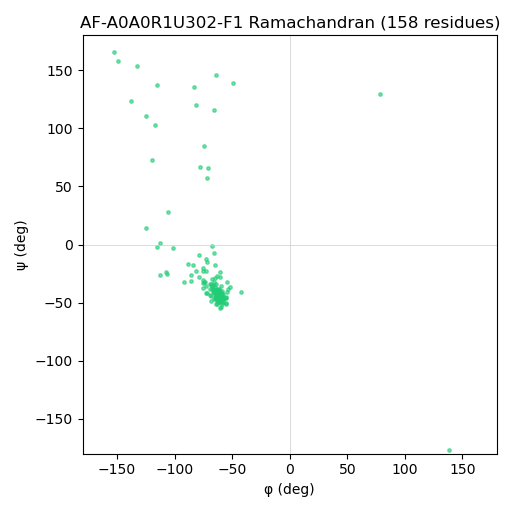1 ? -7.719 7.258 -1.900 1.00 89.44 121 MET A N 1
ATOM 988 C CA . MET A 1 121 ? -6.963 8.414 -1.406 1.00 89.44 121 MET A CA 1
ATOM 989 C C . MET A 1 121 ? -5.664 7.978 -0.723 1.00 89.44 121 MET A C 1
ATOM 991 O O . MET A 1 121 ? -4.596 8.474 -1.078 1.00 89.44 121 MET A O 1
ATOM 995 N N . ILE A 1 122 ? -5.732 7.000 0.183 1.00 89.25 122 ILE A N 1
ATOM 996 C CA . ILE A 1 122 ? -4.565 6.428 0.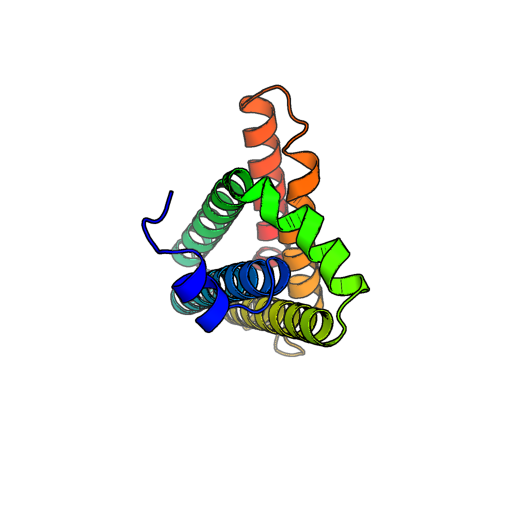864 1.00 89.25 122 ILE A CA 1
ATOM 997 C C . ILE A 1 122 ? -3.582 5.852 -0.156 1.00 89.25 122 ILE A C 1
ATOM 999 O O . ILE A 1 122 ? -2.400 6.189 -0.125 1.00 89.25 122 ILE A O 1
ATOM 1003 N N . MET A 1 123 ? -4.056 5.038 -1.104 1.00 87.62 123 MET A N 1
ATOM 1004 C CA . MET A 1 123 ? -3.185 4.472 -2.136 1.00 87.62 123 MET A CA 1
ATOM 1005 C C . MET A 1 123 ? -2.535 5.547 -3.007 1.00 87.62 123 MET A C 1
ATOM 1007 O O . MET A 1 123 ? -1.357 5.427 -3.343 1.00 87.62 123 MET A O 1
ATOM 1011 N N . ASN A 1 124 ? -3.266 6.611 -3.345 1.00 84.81 124 ASN A N 1
ATOM 1012 C CA . ASN A 1 124 ? -2.707 7.728 -4.094 1.00 84.81 124 ASN A CA 1
ATOM 1013 C C . ASN A 1 124 ? -1.598 8.441 -3.305 1.00 84.81 124 ASN A C 1
ATOM 1015 O O . ASN A 1 124 ? -0.538 8.696 -3.873 1.00 84.81 124 ASN A O 1
ATOM 1019 N N . LEU A 1 125 ? -1.806 8.702 -2.010 1.00 84.94 125 LEU A N 1
ATOM 1020 C CA . LEU A 1 125 ? -0.800 9.310 -1.135 1.00 84.94 125 LEU A CA 1
ATOM 1021 C C . LEU A 1 125 ? 0.449 8.434 -1.016 1.00 84.94 125 LEU A C 1
ATOM 1023 O O . LEU A 1 125 ? 1.557 8.938 -1.175 1.00 84.94 125 LEU A O 1
ATOM 1027 N N . ILE A 1 126 ? 0.288 7.123 -0.819 1.00 81.50 126 ILE A N 1
ATOM 1028 C CA . ILE A 1 126 ? 1.416 6.183 -0.757 1.00 81.50 126 ILE A CA 1
ATOM 1029 C C . ILE A 1 126 ? 2.217 6.238 -2.064 1.00 81.50 126 ILE A C 1
ATOM 1031 O O . ILE A 1 126 ? 3.423 6.466 -2.036 1.00 81.50 126 ILE A O 1
ATOM 1035 N N . GLN A 1 127 ? 1.555 6.116 -3.216 1.00 77.25 127 GLN A N 1
ATOM 1036 C CA . GLN A 1 127 ? 2.227 6.074 -4.521 1.00 77.25 127 GLN A CA 1
ATOM 1037 C C . GLN A 1 127 ? 2.879 7.406 -4.925 1.00 77.25 127 GLN A C 1
ATOM 1039 O O . GLN A 1 127 ? 3.921 7.403 -5.576 1.00 77.25 127 GLN A O 1
ATOM 1044 N N . ASN A 1 128 ? 2.282 8.542 -4.549 1.00 74.94 128 ASN A N 1
ATOM 1045 C CA . ASN A 1 128 ? 2.738 9.874 -4.967 1.00 74.94 128 ASN A CA 1
ATOM 1046 C C . ASN A 1 128 ? 3.538 10.625 -3.901 1.00 74.94 128 ASN A C 1
ATOM 1048 O O . ASN A 1 128 ? 4.044 11.707 -4.185 1.00 74.94 128 ASN A O 1
ATOM 1052 N N . SER A 1 129 ? 3.697 10.070 -2.701 1.00 68.94 129 SER A N 1
ATOM 1053 C CA . SER A 1 129 ? 4.627 10.621 -1.709 1.00 68.94 129 SER A CA 1
ATOM 1054 C C . SER A 1 129 ? 6.078 10.567 -2.213 1.00 68.94 129 SER A C 1
ATOM 1056 O O . SER A 1 129 ? 6.885 11.438 -1.903 1.00 68.94 129 SER A O 1
ATOM 1058 N N . TYR A 1 130 ? 6.385 9.610 -3.098 1.00 62.59 130 TYR A N 1
ATOM 1059 C CA . TYR A 1 130 ? 7.727 9.321 -3.599 1.00 62.59 130 TYR A CA 1
ATOM 1060 C C . TYR A 1 130 ? 8.465 10.448 -4.360 1.00 62.59 130 TYR A C 1
ATOM 1062 O O . TYR A 1 130 ? 9.583 10.779 -3.965 1.00 62.59 130 TYR A O 1
ATOM 1070 N N . PRO A 1 131 ? 7.918 11.066 -5.432 1.00 60.44 131 PRO A N 1
ATOM 1071 C CA . PRO A 1 131 ? 8.683 11.956 -6.323 1.00 60.44 131 PRO A CA 1
ATOM 1072 C C . PRO A 1 131 ? 9.183 13.256 -5.670 1.00 60.44 131 PRO A C 1
ATOM 1074 O O . PRO A 1 131 ? 9.897 14.040 -6.301 1.00 60.44 131 PRO A O 1
ATOM 1077 N N . ILE A 1 132 ? 8.753 13.516 -4.435 1.00 60.94 132 ILE A N 1
ATOM 1078 C CA . ILE A 1 132 ? 9.150 14.667 -3.626 1.00 60.94 132 ILE A CA 1
ATOM 1079 C C . ILE A 1 132 ? 10.362 14.306 -2.749 1.00 60.94 132 ILE A C 1
ATOM 1081 O O . ILE A 1 132 ? 11.233 15.148 -2.558 1.00 60.94 132 ILE A O 1
ATOM 1085 N N . PHE A 1 133 ? 10.490 13.050 -2.303 1.00 61.81 133 PHE A N 1
ATOM 1086 C CA . PHE A 1 133 ? 11.534 12.643 -1.357 1.00 61.81 133 PHE A CA 1
ATOM 1087 C C . PHE A 1 133 ? 12.954 12.684 -1.913 1.00 61.81 133 PHE A C 1
ATOM 1089 O O . PHE A 1 133 ? 13.884 13.047 -1.197 1.00 61.81 133 PHE A O 1
ATOM 1096 N N . SER A 1 134 ? 13.133 12.359 -3.195 1.00 59.69 134 SER A N 1
ATOM 1097 C CA . SER A 1 134 ? 14.442 12.427 -3.858 1.00 59.69 134 SER A CA 1
ATOM 1098 C C . SER A 1 134 ? 14.962 13.862 -4.028 1.00 59.69 134 SER A C 1
ATOM 1100 O O . SER A 1 134 ? 16.026 14.055 -4.611 1.00 59.69 134 SER A O 1
ATOM 1102 N N . LYS A 1 135 ? 14.186 14.866 -3.597 1.00 68.31 135 LYS A N 1
ATOM 1103 C CA . LYS A 1 135 ? 14.489 16.295 -3.716 1.00 68.31 135 LYS A CA 1
ATOM 1104 C C . LYS A 1 135 ? 14.753 16.970 -2.368 1.00 68.31 135 LYS A C 1
ATOM 1106 O O . LYS A 1 135 ? 14.947 18.179 -2.364 1.00 68.31 135 LYS A O 1
ATOM 1111 N N . PHE A 1 136 ? 14.708 16.234 -1.256 1.00 73.62 136 PHE A N 1
ATOM 1112 C CA . PHE A 1 136 ? 15.062 16.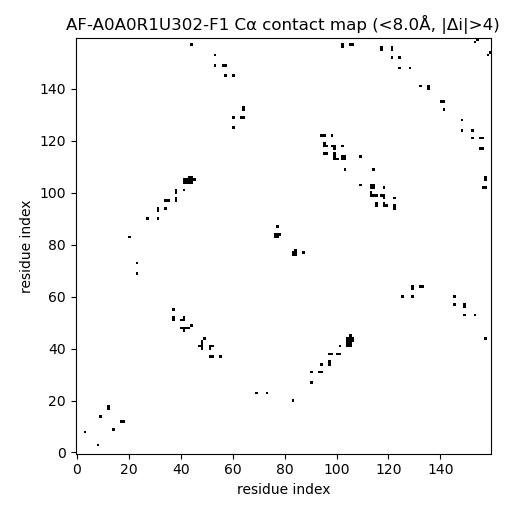782 0.054 1.00 73.62 136 PHE A CA 1
ATOM 1113 C C . PHE A 1 136 ? 16.573 16.744 0.263 1.00 73.62 136 PHE A C 1
ATOM 1115 O O . PHE A 1 136 ? 17.216 15.726 -0.007 1.00 73.62 136 PHE A O 1
ATOM 1122 N N . ASP A 1 137 ? 17.109 17.846 0.782 1.00 70.81 137 ASP A N 1
ATOM 1123 C CA . ASP A 1 137 ? 18.547 18.054 0.953 1.00 70.81 137 ASP A CA 1
ATOM 1124 C C . ASP A 1 137 ? 19.057 17.522 2.306 1.00 70.81 137 ASP A C 1
ATOM 1126 O O . ASP A 1 137 ? 20.259 17.312 2.474 1.00 70.81 137 ASP A O 1
ATOM 1130 N N . SER A 1 138 ? 18.160 17.264 3.268 1.00 82.56 138 SER A N 1
ATOM 1131 C CA . SER A 1 138 ? 18.504 16.786 4.614 1.00 82.56 138 SER A CA 1
ATOM 1132 C C . SER A 1 138 ? 17.654 15.599 5.077 1.00 82.56 138 SER A C 1
ATOM 1134 O O . SER A 1 138 ? 16.510 15.427 4.655 1.00 82.56 138 SER A O 1
ATOM 1136 N N . GLU A 1 139 ? 18.212 14.779 5.972 1.00 81.25 139 GLU A N 1
ATOM 1137 C CA . GLU A 1 139 ? 17.480 13.671 6.607 1.00 81.25 139 GLU A CA 1
ATOM 1138 C C . GLU A 1 139 ? 16.344 14.175 7.511 1.00 81.25 139 GLU A C 1
ATOM 1140 O O . GLU A 1 139 ? 15.264 13.592 7.516 1.00 81.25 139 GLU A O 1
ATOM 1145 N N . ASP A 1 140 ? 16.528 15.312 8.189 1.00 86.25 140 ASP A N 1
ATOM 1146 C CA . ASP A 1 140 ? 15.496 15.904 9.051 1.00 86.25 140 ASP A CA 1
ATOM 1147 C C . ASP A 1 140 ? 14.240 16.318 8.258 1.00 86.25 140 ASP A C 1
ATOM 1149 O O . ASP A 1 140 ? 13.108 16.134 8.713 1.00 86.25 140 ASP A O 1
ATOM 1153 N N . GLU A 1 141 ? 14.411 16.852 7.042 1.00 84.12 141 GLU A N 1
ATOM 1154 C CA . GLU A 1 141 ? 13.286 17.183 6.157 1.00 84.12 141 GLU A CA 1
ATOM 1155 C C . GLU A 1 141 ? 12.551 15.935 5.662 1.00 84.12 141 GLU A C 1
ATOM 1157 O O . GLU A 1 141 ? 11.317 15.941 5.580 1.00 84.12 141 GLU A O 1
ATOM 1162 N N . LYS A 1 142 ? 13.290 14.858 5.367 1.00 80.62 142 LYS A N 1
ATOM 1163 C CA . LYS A 1 142 ? 12.708 13.570 4.965 1.00 80.62 142 LYS A CA 1
ATOM 1164 C C . LYS A 1 142 ? 11.881 12.970 6.095 1.00 80.62 142 LYS A C 1
ATOM 1166 O O . LYS A 1 142 ? 10.734 12.595 5.852 1.00 80.62 142 LYS A O 1
ATOM 1171 N N . GLU A 1 143 ? 12.424 12.949 7.311 1.00 85.12 143 GLU A N 1
ATOM 1172 C CA . GLU A 1 143 ? 11.736 12.448 8.501 1.00 85.12 143 GLU A CA 1
ATOM 1173 C C . GLU A 1 143 ? 10.468 13.267 8.782 1.00 85.12 143 GLU A C 1
ATOM 1175 O O . GLU A 1 143 ? 9.378 12.711 8.921 1.00 85.12 143 GLU A O 1
ATOM 1180 N N . SER A 1 144 ? 10.562 14.602 8.746 1.00 87.75 144 SER A N 1
ATOM 1181 C CA . SER A 1 144 ? 9.403 15.478 8.962 1.00 87.75 144 SER A CA 1
ATOM 1182 C C . SER A 1 144 ? 8.307 15.280 7.910 1.00 87.75 144 SER A C 1
ATOM 1184 O O . SER A 1 144 ? 7.112 15.312 8.224 1.00 87.75 144 SER A O 1
ATOM 1186 N N . TYR A 1 145 ? 8.680 15.084 6.644 1.00 85.25 145 TYR A N 1
ATOM 1187 C CA . TYR A 1 145 ? 7.709 14.795 5.595 1.00 85.25 145 TYR A CA 1
ATOM 1188 C C . TYR A 1 145 ? 7.084 13.405 5.778 1.00 85.25 145 TYR A C 1
ATOM 1190 O O . TYR A 1 145 ? 5.865 13.270 5.640 1.00 85.25 145 TYR A O 1
ATOM 1198 N N . MET A 1 146 ? 7.886 12.385 6.109 1.00 85.31 146 MET A N 1
ATOM 1199 C CA . MET A 1 146 ? 7.398 11.032 6.382 1.00 85.31 146 MET A CA 1
ATOM 1200 C C . MET A 1 146 ? 6.376 11.048 7.517 1.00 85.31 146 MET A C 1
ATOM 1202 O O . MET A 1 146 ? 5.264 10.548 7.340 1.00 85.31 146 MET A O 1
ATOM 1206 N N . GLU A 1 147 ? 6.702 11.692 8.638 1.00 89.25 147 GLU A N 1
ATOM 1207 C CA . GLU A 1 147 ? 5.800 11.835 9.778 1.00 89.25 147 GLU A CA 1
ATOM 1208 C C . GLU A 1 147 ? 4.468 12.476 9.356 1.00 89.25 147 GLU A C 1
ATOM 1210 O O . GLU A 1 147 ? 3.390 11.973 9.685 1.00 89.25 147 GLU A O 1
ATOM 1215 N N . LYS A 1 148 ? 4.513 13.552 8.558 1.00 89.75 148 LYS A N 1
ATOM 1216 C CA . LYS A 1 148 ? 3.305 14.220 8.049 1.00 89.75 148 LYS A CA 1
ATOM 1217 C C . LYS A 1 148 ? 2.464 13.311 7.157 1.00 89.75 148 LYS A C 1
ATOM 1219 O O . LYS A 1 148 ? 1.249 13.259 7.340 1.00 89.75 148 LYS A O 1
ATOM 1224 N N . ILE A 1 149 ? 3.073 12.597 6.210 1.00 87.94 149 ILE A N 1
ATOM 1225 C CA . ILE A 1 149 ? 2.345 11.689 5.310 1.00 87.94 149 ILE A CA 1
ATOM 1226 C C . ILE A 1 149 ? 1.722 10.529 6.083 1.00 87.94 149 ILE A C 1
ATOM 1228 O O . ILE A 1 149 ? 0.540 10.239 5.885 1.00 87.94 149 ILE A O 1
ATOM 1232 N N . VAL A 1 150 ? 2.476 9.901 6.988 1.00 89.50 150 VAL A N 1
ATOM 1233 C CA . VAL A 1 150 ? 1.974 8.812 7.835 1.00 89.50 150 VAL A CA 1
ATOM 1234 C C . VAL A 1 150 ? 0.790 9.299 8.666 1.00 89.50 150 VAL A C 1
ATOM 1236 O O . VAL A 1 150 ? -0.245 8.637 8.692 1.00 89.50 150 VAL A O 1
ATOM 1239 N N . ASN A 1 151 ? 0.892 10.483 9.276 1.00 90.44 151 ASN A N 1
ATOM 1240 C CA . ASN A 1 151 ? -0.194 11.063 10.063 1.00 90.44 151 ASN A CA 1
ATOM 1241 C C . ASN A 1 151 ? -1.433 11.393 9.214 1.00 90.44 151 ASN A C 1
ATOM 1243 O O . ASN A 1 151 ? -2.5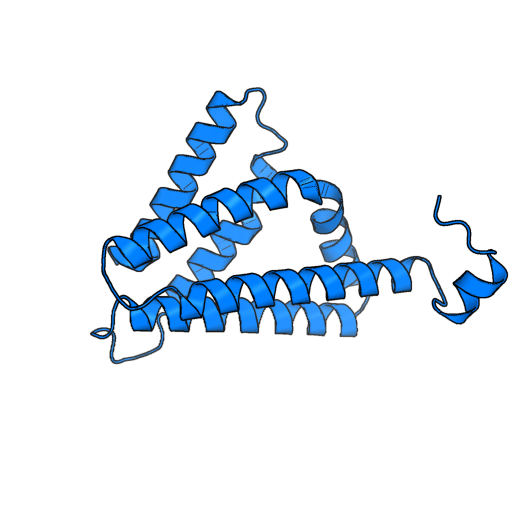50 11.135 9.657 1.00 90.44 151 ASN A O 1
ATOM 1247 N N . ILE A 1 152 ? -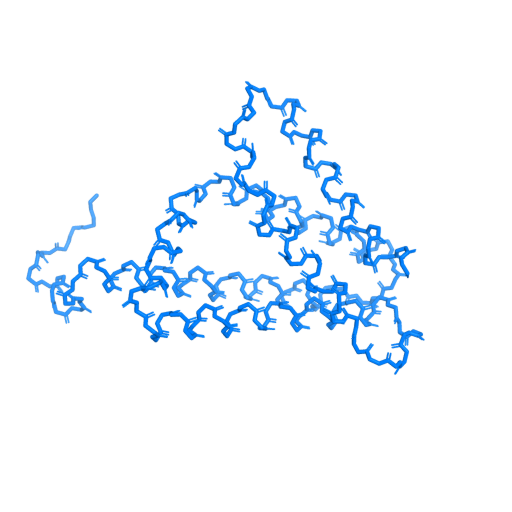1.270 11.912 7.992 1.00 90.75 152 ILE A N 1
ATOM 1248 C CA . ILE A 1 152 ? -2.395 12.165 7.074 1.00 90.75 152 ILE A CA 1
ATOM 1249 C C . ILE A 1 152 ? -3.095 10.853 6.707 1.00 90.75 152 ILE A C 1
ATOM 1251 O O . ILE A 1 152 ? -4.312 10.756 6.851 1.00 90.75 152 ILE A O 1
ATOM 1255 N N . ILE A 1 153 ? -2.339 9.840 6.271 1.00 89.38 153 ILE A N 1
ATOM 1256 C CA . ILE A 1 153 ? -2.887 8.525 5.903 1.00 89.38 153 ILE A CA 1
ATOM 1257 C C . ILE A 1 153 ? -3.626 7.909 7.090 1.00 89.38 153 ILE A C 1
ATOM 1259 O O . ILE A 1 153 ? -4.740 7.406 6.945 1.00 89.38 153 ILE A O 1
ATOM 1263 N N . PHE A 1 154 ? -3.017 7.978 8.271 1.00 87.88 154 PHE A N 1
ATOM 1264 C CA . PHE A 1 154 ? -3.600 7.446 9.488 1.00 87.88 154 PHE A CA 1
ATOM 1265 C C . PHE A 1 154 ? -4.904 8.163 9.851 1.00 87.88 154 PHE A C 1
ATOM 1267 O O . PHE A 1 154 ? -5.892 7.504 10.156 1.00 87.88 154 PHE A O 1
ATOM 1274 N N . ASN A 1 155 ? -4.952 9.493 9.747 1.00 88.25 155 ASN A N 1
ATOM 1275 C CA . ASN A 1 155 ? -6.167 10.262 10.012 1.00 88.25 155 ASN A CA 1
ATOM 1276 C C . ASN A 1 155 ? -7.302 9.919 9.043 1.00 88.25 155 ASN A C 1
ATOM 1278 O O . ASN A 1 155 ? -8.432 9.768 9.496 1.00 88.25 155 ASN A O 1
ATOM 1282 N N . ILE A 1 156 ? -7.003 9.739 7.751 1.00 85.88 156 ILE A N 1
ATOM 1283 C CA . ILE A 1 156 ? -7.997 9.303 6.757 1.00 85.88 156 ILE A CA 1
ATOM 1284 C C . ILE A 1 156 ? -8.566 7.926 7.129 1.00 85.88 156 ILE A C 1
ATOM 1286 O O . ILE A 1 156 ? -9.759 7.699 6.975 1.00 85.88 156 ILE A O 1
ATOM 1290 N N . GLY A 1 157 ? -7.727 7.005 7.614 1.00 80.81 157 GLY A N 1
ATOM 1291 C CA . GLY A 1 157 ? -8.153 5.632 7.890 1.00 80.81 157 GLY A CA 1
ATOM 1292 C C . GLY A 1 157 ? -8.780 5.382 9.267 1.00 80.81 157 GLY A C 1
ATOM 1293 O O . GLY A 1 157 ? -9.621 4.496 9.400 1.00 80.81 157 GLY A O 1
ATOM 1294 N N . PHE A 1 158 ? -8.366 6.117 10.301 1.00 74.50 158 PHE A N 1
ATOM 1295 C CA . PHE A 1 158 ? -8.739 5.845 11.699 1.00 74.50 158 PHE A CA 1
ATOM 1296 C C . PHE A 1 158 ? -9.637 6.904 12.331 1.00 74.50 158 PHE A C 1
ATOM 1298 O O . PHE A 1 158 ? -10.347 6.597 13.291 1.00 74.50 158 PHE A O 1
ATOM 1305 N N . ASN A 1 159 ? -9.577 8.140 11.843 1.00 69.12 159 ASN A N 1
ATOM 1306 C CA . ASN A 1 159 ? -10.268 9.281 12.445 1.00 69.12 159 ASN A CA 1
ATOM 1307 C C . ASN A 1 159 ? -11.352 9.871 11.529 1.00 69.12 159 ASN A C 1
ATOM 1309 O O . ASN A 1 159 ? -12.004 10.832 11.938 1.00 69.12 159 ASN A O 1
ATOM 1313 N N . GLY A 1 160 ? -11.502 9.322 10.318 1.00 57.44 160 GLY A N 1
ATOM 1314 C CA . GLY A 1 160 ? -12.606 9.593 9.397 1.00 57.44 160 GLY A CA 1
ATOM 1315 C C . GLY A 1 160 ? -13.873 8.840 9.768 1.00 57.44 160 GLY A C 1
ATOM 1316 O O . GLY A 1 160 ? -13.754 7.761 10.394 1.00 57.44 160 GLY A O 1
#